Protein AF-A0A958C9I7-F1 (afdb_monomer)

Nearest PDB structures (foldseek):
  5aob-assembly1_A  TM=7.102E-01  e=3.578E-02  Thermogutta terrifontis
  7w6t-assembly1_J  TM=6.170E-01  e=2.187E-02  Mus musculus
  5aoa-assembly1_A  TM=6.293E-01  e=3.578E-02  Thermogutta terrifontis
  7bfr-assembly1_A  TM=6.411E-01  e=4.304E-02  Thermogutta terrifontis
  4q1v-assembly1_B  TM=8.454E-01  e=4.460E-01  Bacteroides ovatus ATCC 8483

Structure (mmCIF, N/CA/C/O backbone):
data_AF-A0A958C9I7-F1
#
_entry.id   AF-A0A958C9I7-F1
#
loop_
_atom_site.group_PDB
_atom_si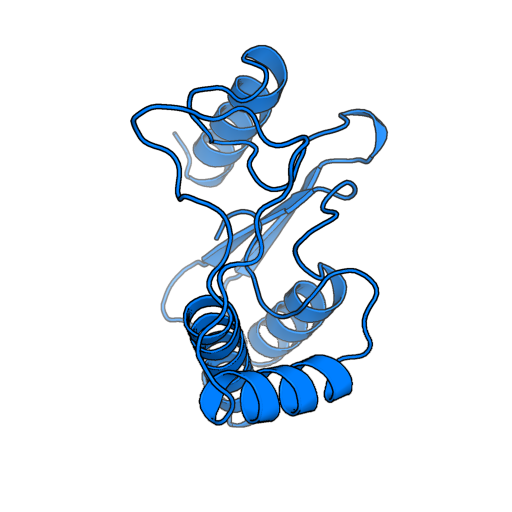te.id
_atom_site.type_symbol
_atom_site.label_atom_id
_atom_site.label_alt_id
_atom_site.label_comp_id
_atom_site.label_asym_id
_atom_site.label_entity_id
_atom_site.label_seq_id
_atom_site.pdbx_PDB_ins_code
_atom_site.Cartn_x
_atom_site.Cartn_y
_atom_site.Cartn_z
_atom_site.occupancy
_atom_site.B_iso_or_equiv
_atom_site.auth_seq_id
_atom_site.auth_comp_id
_atom_site.auth_asym_id
_atom_site.auth_atom_id
_atom_site.pdbx_PDB_model_num
ATOM 1 N N . LEU A 1 1 ? -0.079 6.975 3.562 1.00 93.56 1 LEU A N 1
ATOM 2 C CA . LEU A 1 1 ? 0.313 5.611 3.151 1.00 93.56 1 LEU A CA 1
ATOM 3 C C . LEU A 1 1 ? 0.290 5.563 1.635 1.00 93.56 1 LEU A C 1
ATOM 5 O O . LEU A 1 1 ? -0.747 5.865 1.063 1.00 93.56 1 LEU A O 1
ATOM 9 N N . LEU A 1 2 ? 1.407 5.231 0.998 1.00 95.44 2 LEU A N 1
ATOM 10 C CA . LEU A 1 2 ? 1.509 5.105 -0.457 1.00 95.44 2 LEU A CA 1
ATOM 11 C C . LEU A 1 2 ? 1.845 3.651 -0.787 1.00 95.44 2 LEU A C 1
ATOM 13 O O . LEU A 1 2 ? 2.780 3.125 -0.189 1.00 95.44 2 LEU A O 1
ATOM 17 N N . ALA A 1 3 ? 1.063 3.027 -1.671 1.00 95.12 3 ALA A N 1
ATOM 18 C CA . ALA A 1 3 ? 1.193 1.623 -2.070 1.00 95.12 3 ALA A CA 1
ATOM 19 C C . ALA A 1 3 ? 1.478 0.673 -0.877 1.00 95.12 3 ALA A C 1
ATOM 21 O O . ALA A 1 3 ? 2.477 -0.048 -0.864 1.00 95.12 3 ALA A O 1
ATOM 22 N N . PRO A 1 4 ? 0.667 0.711 0.203 1.00 95.81 4 PRO A N 1
ATOM 23 C CA . PRO A 1 4 ? 1.012 0.012 1.434 1.00 95.81 4 PRO A CA 1
ATOM 24 C C . PRO A 1 4 ? 0.969 -1.513 1.272 1.00 95.81 4 PRO A C 1
ATOM 26 O O . PRO A 1 4 ? 0.005 -2.086 0.763 1.00 95.81 4 PRO A O 1
ATOM 29 N N . PHE A 1 5 ? 1.988 -2.184 1.805 1.00 94.44 5 PHE A N 1
ATOM 30 C CA . PHE A 1 5 ? 2.118 -3.636 1.736 1.00 94.44 5 PHE A CA 1
ATOM 31 C C . PHE A 1 5 ? 1.346 -4.335 2.870 1.00 94.44 5 PHE A C 1
ATOM 33 O O . PHE A 1 5 ? 1.896 -4.653 3.925 1.00 94.44 5 PHE A O 1
ATOM 40 N N . PHE A 1 6 ? 0.052 -4.593 2.657 1.00 94.50 6 PHE A N 1
ATOM 41 C CA . PHE A 1 6 ? -0.787 -5.404 3.562 1.00 94.50 6 PHE A CA 1
ATOM 42 C C . PHE A 1 6 ? -1.042 -6.832 3.051 1.00 94.50 6 PHE A C 1
ATOM 44 O O . PHE A 1 6 ? -1.827 -7.591 3.623 1.00 94.50 6 PHE A O 1
ATOM 51 N N . GLY A 1 7 ? -0.355 -7.224 1.982 1.00 93.12 7 GLY A N 1
ATOM 52 C CA . GLY A 1 7 ? -0.393 -8.566 1.423 1.00 93.12 7 GLY A CA 1
ATOM 53 C C . GLY A 1 7 ? 0.265 -8.627 0.055 1.00 93.12 7 GLY A C 1
ATOM 54 O O . GLY A 1 7 ? 0.470 -7.593 -0.572 1.00 93.12 7 GLY A O 1
ATOM 55 N N . ILE A 1 8 ? 0.548 -9.843 -0.403 1.00 92.38 8 ILE A N 1
ATOM 56 C CA . ILE A 1 8 ? 1.161 -10.081 -1.713 1.00 92.38 8 ILE A CA 1
ATOM 57 C C . ILE A 1 8 ? 0.090 -10.031 -2.802 1.00 92.38 8 ILE A C 1
ATOM 59 O O . ILE A 1 8 ? -0.985 -10.633 -2.654 1.00 92.38 8 ILE A O 1
ATOM 63 N N . HIS A 1 9 ? 0.381 -9.305 -3.882 1.00 91.75 9 HIS A N 1
ATOM 64 C CA . HIS A 1 9 ? -0.472 -9.215 -5.062 1.00 91.75 9 HIS A CA 1
ATOM 65 C C . HIS A 1 9 ? -0.908 -10.602 -5.570 1.00 91.75 9 HIS A C 1
ATOM 67 O O . HIS A 1 9 ? -0.158 -11.576 -5.526 1.00 91.75 9 HIS A O 1
ATOM 73 N N . GLY A 1 10 ? -2.157 -10.711 -6.033 1.00 84.25 10 GLY A N 1
ATOM 74 C CA . GLY A 1 10 ? -2.707 -11.937 -6.631 1.00 84.25 10 GLY A CA 1
ATOM 75 C C . GLY A 1 10 ? -2.948 -13.116 -5.672 1.00 84.25 10 GLY A C 1
ATOM 76 O O . GLY A 1 10 ? -3.558 -14.107 -6.072 1.00 84.25 10 GLY A O 1
ATOM 77 N N . GLY A 1 11 ? -2.514 -13.035 -4.408 1.00 81.12 11 GLY A N 1
ATOM 78 C CA . GLY A 1 11 ? -2.659 -14.108 -3.422 1.00 81.12 11 GLY A CA 1
ATOM 79 C C . GLY A 1 11 ? -3.872 -13.949 -2.489 1.00 81.12 11 GLY A C 1
ATOM 80 O O . GLY A 1 11 ? -4.230 -12.828 -2.120 1.00 81.12 11 GLY A O 1
ATOM 81 N N . PRO A 1 12 ? -4.497 -15.053 -2.029 1.00 84.19 12 PRO A N 1
ATOM 82 C CA . PRO A 1 12 ? -5.512 -14.993 -0.979 1.00 84.19 12 PRO A CA 1
ATOM 83 C C . PRO A 1 12 ? -4.877 -14.651 0.378 1.00 84.19 12 PRO A C 1
ATOM 85 O O . PRO A 1 12 ? -3.762 -15.073 0.680 1.00 84.19 12 PRO A O 1
ATOM 88 N N . GLY A 1 13 ? -5.607 -13.960 1.259 1.00 79.81 13 GLY A N 1
ATOM 89 C CA . GLY A 1 13 ? -5.057 -13.461 2.531 1.00 79.81 13 GLY A CA 1
ATOM 90 C C . GLY A 1 13 ? -4.445 -14.527 3.459 1.00 79.81 13 GLY A C 1
ATOM 91 O O . GLY A 1 13 ? -3.524 -14.224 4.217 1.00 79.81 13 GLY A O 1
ATOM 92 N N . PHE A 1 14 ? -4.885 -15.791 3.393 1.00 83.50 14 PHE A N 1
ATOM 93 C CA . PHE A 1 14 ? -4.266 -16.873 4.174 1.00 83.50 14 PHE A CA 1
ATOM 94 C C . PHE A 1 14 ? -2.844 -17.211 3.691 1.00 83.50 14 PHE A C 1
ATOM 96 O O . PHE A 1 14 ? -2.008 -17.615 4.502 1.00 83.50 14 PHE A O 1
ATOM 103 N N . ALA A 1 15 ? -2.545 -17.005 2.402 1.00 88.25 15 ALA A N 1
ATOM 104 C CA . ALA A 1 15 ? -1.224 -17.251 1.830 1.00 88.25 15 ALA A CA 1
ATOM 105 C C . ALA A 1 15 ? -0.169 -16.336 2.463 1.00 88.25 15 ALA A C 1
ATOM 107 O O . ALA A 1 15 ? 0.926 -16.800 2.766 1.00 88.25 15 ALA A O 1
ATOM 108 N N . ASN A 1 16 ? -0.531 -15.089 2.789 1.00 88.50 16 ASN A N 1
ATOM 109 C CA . ASN A 1 16 ? 0.334 -14.159 3.523 1.00 88.50 16 ASN A CA 1
ATOM 110 C C . ASN A 1 16 ? 0.812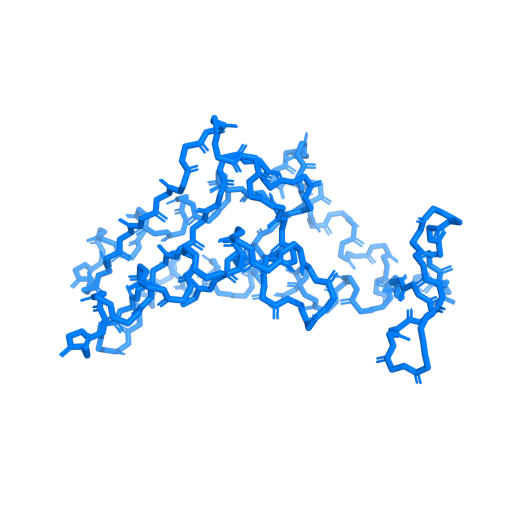 -14.760 4.852 1.00 88.50 16 ASN A C 1
ATOM 112 O O . ASN A 1 16 ? 1.978 -14.643 5.210 1.00 88.50 16 ASN A O 1
ATOM 116 N N . THR A 1 17 ? -0.073 -15.449 5.579 1.00 89.94 17 THR A N 1
ATOM 117 C CA . THR A 1 17 ? 0.277 -16.059 6.873 1.00 89.94 17 THR A CA 1
ATOM 118 C C . THR A 1 17 ? 1.181 -17.276 6.693 1.00 89.94 17 THR A C 1
ATOM 120 O O . THR A 1 17 ? 2.106 -17.478 7.479 1.00 89.94 17 THR A O 1
ATOM 123 N N . LEU A 1 18 ? 0.940 -18.089 5.662 1.00 92.44 18 LEU A N 1
ATOM 124 C CA . LEU A 1 18 ? 1.801 -19.230 5.346 1.00 92.44 18 LEU A CA 1
ATOM 125 C C . LEU A 1 18 ? 3.205 -18.765 4.945 1.00 92.44 18 LEU A C 1
ATOM 127 O O . LEU A 1 18 ? 4.189 -19.270 5.484 1.00 92.44 18 LEU A O 1
ATOM 131 N N . LEU A 1 19 ? 3.292 -17.768 4.063 1.00 92.62 19 LEU A N 1
ATOM 132 C CA . LEU A 1 19 ? 4.556 -17.208 3.589 1.00 92.62 19 LEU A CA 1
ATOM 133 C C . LEU A 1 19 ? 5.327 -16.518 4.708 1.00 92.62 19 LEU A C 1
ATOM 135 O O . LEU A 1 19 ? 6.504 -16.818 4.879 1.00 92.62 19 LEU A O 1
ATOM 139 N N . ALA A 1 20 ? 4.666 -15.695 5.529 1.00 93.44 20 ALA A N 1
ATOM 140 C CA . ALA A 1 20 ? 5.287 -15.088 6.706 1.00 93.44 20 ALA A CA 1
ATOM 141 C C . ALA A 1 20 ? 5.926 -16.153 7.605 1.00 93.44 20 ALA A C 1
ATOM 143 O O . ALA A 1 20 ? 7.101 -16.061 7.947 1.00 93.44 20 ALA A O 1
ATOM 144 N N . ASN A 1 21 ? 5.181 -17.219 7.919 1.00 94.44 21 ASN A N 1
ATOM 145 C CA . ASN A 1 21 ? 5.670 -18.296 8.772 1.00 94.44 21 ASN A CA 1
ATOM 146 C C . ASN A 1 21 ? 6.817 -19.106 8.151 1.00 94.44 21 ASN A C 1
ATOM 148 O O . ASN A 1 21 ? 7.735 -19.508 8.869 1.00 94.44 21 ASN A O 1
ATOM 152 N N . ALA A 1 22 ? 6.752 -19.391 6.851 1.00 95.19 22 ALA A N 1
ATOM 153 C CA . ALA A 1 22 ? 7.800 -20.124 6.155 1.00 95.19 22 ALA A CA 1
ATOM 154 C C . ALA A 1 22 ? 9.078 -19.282 6.076 1.00 95.19 22 ALA A C 1
ATOM 156 O O . ALA A 1 22 ? 10.148 -19.717 6.503 1.00 95.19 22 ALA A O 1
ATOM 157 N N . PHE A 1 23 ? 8.964 -18.047 5.596 1.00 95.69 23 PHE A N 1
ATOM 158 C CA . PHE A 1 23 ? 10.098 -17.156 5.381 1.00 95.69 23 PHE A CA 1
ATOM 159 C C . PHE A 1 23 ? 10.736 -16.665 6.692 1.00 95.69 23 PHE A C 1
ATOM 161 O O . PHE A 1 23 ? 11.939 -16.406 6.723 1.00 95.69 23 PHE A O 1
ATOM 168 N N . SER A 1 24 ? 9.990 -16.630 7.804 1.00 95.56 24 SER A N 1
ATOM 169 C CA . SER A 1 24 ? 10.541 -16.343 9.137 1.00 95.56 24 SER A CA 1
ATOM 170 C C . SER A 1 24 ? 11.255 -17.529 9.796 1.00 95.56 24 SER A C 1
ATOM 172 O O . SER A 1 24 ? 11.851 -17.372 10.864 1.00 95.56 24 SER A O 1
ATOM 174 N N . ARG A 1 25 ? 11.253 -18.725 9.195 1.00 96.06 25 ARG A N 1
ATOM 175 C CA . ARG A 1 25 ? 11.885 -19.925 9.782 1.00 96.06 25 ARG A CA 1
ATOM 176 C C . ARG A 1 25 ? 12.912 -20.579 8.873 1.00 96.06 25 ARG A C 1
ATOM 178 O O . ARG A 1 25 ? 13.926 -21.062 9.366 1.00 96.06 25 ARG A O 1
ATOM 185 N N . LEU A 1 26 ? 12.682 -20.555 7.568 1.00 95.19 26 LEU A N 1
ATOM 186 C CA . LEU A 1 26 ? 13.603 -21.094 6.576 1.00 95.19 26 LEU A CA 1
ATOM 187 C C . LEU A 1 26 ? 14.856 -20.211 6.426 1.00 95.19 26 LEU A C 1
ATOM 189 O O . LEU A 1 26 ? 14.871 -19.063 6.896 1.00 95.19 26 LEU A O 1
ATOM 193 N N . PRO A 1 27 ? 15.932 -20.733 5.809 1.00 95.81 27 PRO A N 1
ATOM 194 C CA . PRO A 1 27 ? 17.104 -19.933 5.481 1.00 95.81 27 PRO A CA 1
ATOM 195 C C . PRO A 1 27 ? 16.728 -18.638 4.756 1.00 95.81 27 PRO A C 1
ATOM 197 O O . PRO A 1 27 ? 15.821 -18.614 3.921 1.00 95.81 27 PRO A O 1
ATOM 200 N N . ASN A 1 28 ? 17.422 -17.553 5.099 1.00 94.44 28 ASN A N 1
ATOM 201 C CA . ASN A 1 28 ? 17.230 -16.278 4.425 1.00 94.44 28 ASN A CA 1
ATOM 202 C C . ASN A 1 28 ? 17.799 -16.369 3.009 1.00 94.44 28 ASN A C 1
ATOM 204 O O . ASN A 1 28 ? 18.993 -16.618 2.845 1.00 94.44 28 ASN A O 1
ATOM 208 N N . ILE A 1 29 ? 16.951 -16.164 2.010 1.00 92.69 29 ILE A N 1
ATOM 209 C CA . ILE A 1 29 ? 17.330 -16.149 0.598 1.00 92.69 29 ILE A CA 1
ATOM 210 C C . ILE A 1 29 ? 16.977 -14.770 0.072 1.00 92.69 29 ILE A C 1
ATOM 212 O O . ILE A 1 29 ? 15.967 -14.193 0.469 1.00 92.69 29 ILE A O 1
ATOM 216 N N . VAL A 1 30 ? 17.821 -14.239 -0.802 1.00 90.12 30 VAL A N 1
ATOM 217 C CA . VAL A 1 30 ? 17.526 -12.995 -1.497 1.00 90.12 30 VAL A CA 1
ATOM 218 C C . VAL A 1 30 ? 16.945 -13.343 -2.859 1.00 90.12 30 VAL A C 1
ATOM 220 O O . VAL A 1 30 ? 17.583 -14.033 -3.652 1.00 90.12 30 VAL A O 1
ATOM 223 N N . LEU A 1 31 ? 15.702 -12.929 -3.073 1.00 83.81 31 LEU A N 1
ATOM 224 C CA . LEU A 1 31 ? 14.978 -13.069 -4.324 1.00 83.81 31 LEU A CA 1
ATOM 225 C C . LEU A 1 31 ? 15.356 -11.876 -5.196 1.00 83.81 31 LEU A C 1
ATOM 227 O O . LEU A 1 31 ? 14.856 -10.771 -4.998 1.00 83.81 31 LEU A O 1
ATOM 231 N N . ASP A 1 32 ? 16.297 -12.091 -6.107 1.00 80.75 32 ASP A N 1
ATOM 232 C CA . ASP A 1 32 ? 16.697 -11.079 -7.077 1.00 80.75 32 ASP A CA 1
ATOM 233 C C . ASP A 1 32 ? 15.838 -11.209 -8.339 1.00 80.75 32 ASP A C 1
ATOM 235 O O . ASP A 1 32 ? 15.613 -12.318 -8.834 1.00 80.75 32 ASP A O 1
ATOM 239 N N . ASN A 1 33 ? 15.352 -10.083 -8.856 1.00 73.81 33 ASN A N 1
ATOM 240 C CA . ASN A 1 33 ? 14.687 -10.046 -10.149 1.00 73.81 33 ASN A CA 1
ATOM 241 C C . ASN A 1 33 ? 15.738 -9.650 -11.193 1.00 73.81 33 ASN A C 1
ATOM 243 O O . ASN A 1 33 ? 16.180 -8.506 -11.197 1.00 73.81 33 ASN A O 1
ATOM 247 N N . PRO A 1 34 ? 16.131 -10.537 -12.121 1.00 69.12 34 PRO A N 1
ATOM 248 C CA . PRO A 1 34 ? 17.164 -10.213 -13.104 1.00 69.12 34 PRO A CA 1
ATOM 249 C C . PRO A 1 34 ? 16.762 -9.079 -14.063 1.00 69.12 34 PRO A C 1
ATOM 251 O O . PRO A 1 34 ? 17.616 -8.564 -14.782 1.00 69.12 34 PRO A O 1
ATOM 254 N N . LEU A 1 35 ? 15.475 -8.712 -14.103 1.00 66.81 35 LEU A N 1
ATOM 255 C CA . LEU A 1 35 ? 14.952 -7.593 -14.888 1.00 66.81 35 LEU A CA 1
ATOM 256 C C . LEU A 1 35 ? 14.970 -6.260 -14.121 1.00 66.81 35 LEU A C 1
ATOM 258 O O . LEU A 1 35 ? 14.828 -5.211 -14.749 1.00 66.81 35 LEU A O 1
ATOM 262 N N . GLU A 1 36 ? 15.156 -6.280 -12.797 1.00 67.06 36 GLU A N 1
ATOM 263 C CA . GLU A 1 36 ? 15.356 -5.067 -12.001 1.00 67.06 36 GLU A CA 1
ATOM 264 C C . GLU A 1 36 ? 16.734 -4.467 -12.337 1.00 67.06 36 GLU A C 1
ATOM 266 O O . GLU A 1 36 ? 17.762 -5.147 -12.223 1.00 67.06 36 GLU A O 1
ATOM 271 N N . PRO A 1 37 ? 16.806 -3.192 -12.764 1.00 64.94 37 PRO A N 1
ATOM 272 C CA . PRO A 1 37 ? 18.080 -2.546 -13.033 1.00 64.94 37 PRO A CA 1
ATOM 273 C C . PRO A 1 37 ? 18.938 -2.514 -11.765 1.00 64.94 37 PRO A C 1
ATOM 275 O O . PRO A 1 37 ? 18.552 -1.927 -10.758 1.00 64.94 37 PRO A O 1
ATOM 278 N N . GLN A 1 38 ? 20.141 -3.083 -11.824 1.00 66.06 38 GLN A N 1
ATOM 279 C CA . GLN A 1 38 ? 21.100 -3.001 -10.722 1.00 66.06 38 GLN A CA 1
ATOM 280 C C . GLN A 1 38 ? 21.578 -1.549 -10.578 1.00 66.06 38 GLN A C 1
ATOM 282 O O . GLN A 1 38 ? 22.290 -1.023 -11.437 1.00 66.06 38 GLN A O 1
ATOM 287 N N . ARG A 1 39 ? 21.178 -0.879 -9.493 1.00 69.62 39 ARG A N 1
ATOM 288 C CA . ARG A 1 39 ? 21.572 0.504 -9.178 1.00 69.62 39 ARG A CA 1
ATOM 289 C C . ARG A 1 39 ? 22.429 0.514 -7.917 1.00 69.62 39 ARG A C 1
ATOM 291 O O . ARG A 1 39 ? 22.221 -0.293 -7.018 1.00 69.62 39 ARG A O 1
ATOM 298 N N . GLY A 1 40 ? 23.353 1.470 -7.804 1.00 71.44 40 GLY A N 1
ATOM 299 C CA . GLY A 1 40 ? 24.273 1.562 -6.656 1.00 71.44 40 GLY A CA 1
ATOM 300 C C . GLY A 1 40 ? 23.601 1.814 -5.297 1.00 71.44 40 GLY A C 1
ATOM 301 O O . GLY A 1 40 ? 24.265 1.720 -4.269 1.00 71.44 40 GLY A O 1
ATOM 302 N N . TRP A 1 41 ? 22.306 2.133 -5.294 1.00 70.19 41 TRP A N 1
ATOM 303 C CA . TRP A 1 41 ? 21.502 2.445 -4.110 1.00 70.19 41 TRP A CA 1
ATOM 304 C C . TRP A 1 41 ? 20.274 1.540 -3.934 1.00 70.19 41 TRP A C 1
ATOM 306 O O . TRP A 1 41 ? 19.548 1.711 -2.959 1.00 70.19 41 TRP A O 1
ATOM 316 N N . VAL A 1 42 ? 20.010 0.610 -4.859 1.00 68.06 42 VAL A N 1
ATOM 317 C CA . VAL A 1 42 ? 18.850 -0.292 -4.766 1.00 68.06 42 VAL A CA 1
ATOM 318 C C . VAL A 1 42 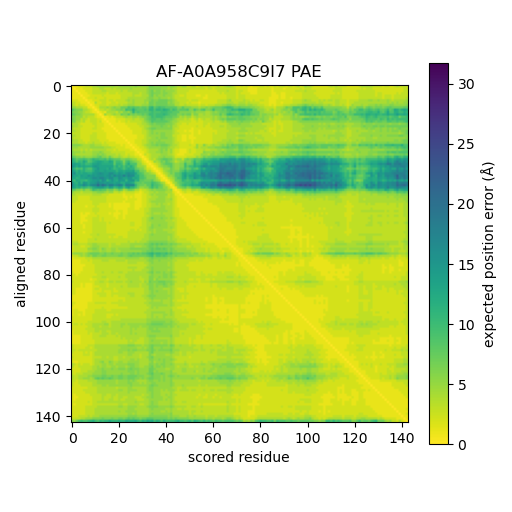? 19.251 -1.578 -4.045 1.00 68.06 42 VAL A C 1
ATOM 320 O O . VAL A 1 42 ? 20.402 -2.018 -4.102 1.00 68.06 42 VAL A O 1
ATOM 323 N N . TYR A 1 43 ? 18.299 -2.160 -3.315 1.00 64.56 43 TYR A N 1
ATOM 324 C CA . TYR A 1 43 ? 18.455 -3.456 -2.662 1.00 64.56 43 TYR A CA 1
ATOM 325 C C . TYR A 1 43 ? 18.840 -4.523 -3.695 1.00 64.56 43 TYR A C 1
ATOM 327 O O . TYR A 1 43 ? 18.369 -4.497 -4.827 1.00 64.56 43 TYR A O 1
ATOM 335 N N . ARG A 1 44 ? 19.681 -5.492 -3.316 1.00 70.31 44 ARG A N 1
ATOM 336 C CA . ARG A 1 44 ? 20.049 -6.624 -4.189 1.00 70.31 44 ARG A CA 1
ATOM 337 C C . ARG A 1 44 ? 18.911 -7.650 -4.296 1.00 70.31 44 ARG A C 1
ATOM 339 O O . ARG A 1 44 ? 19.156 -8.826 -4.071 1.00 70.31 44 ARG A O 1
ATOM 346 N N . GLY A 1 45 ? 17.684 -7.198 -4.531 1.00 80.00 45 GLY A N 1
ATOM 347 C CA . GLY A 1 45 ? 16.463 -7.992 -4.432 1.00 80.00 45 GLY A CA 1
ATOM 348 C C . GLY A 1 45 ? 15.819 -7.977 -3.043 1.00 80.00 45 GLY A C 1
ATOM 349 O O . GLY A 1 45 ? 16.212 -7.234 -2.138 1.00 80.00 45 GLY A O 1
ATOM 350 N N . GLU A 1 46 ? 14.817 -8.834 -2.873 1.00 86.19 46 GLU A N 1
ATOM 351 C CA . GLU A 1 46 ? 14.000 -8.932 -1.667 1.00 86.19 46 GLU A CA 1
ATOM 352 C C . GLU A 1 46 ? 14.427 -10.124 -0.811 1.00 86.19 46 GLU A C 1
ATOM 354 O O . GLU A 1 46 ? 14.376 -11.279 -1.231 1.00 86.19 46 GLU A O 1
ATOM 359 N N . SER A 1 47 ? 14.849 -9.874 0.429 1.00 92.12 47 SER A N 1
ATOM 360 C CA . SER A 1 47 ? 15.158 -10.976 1.346 1.00 92.12 47 SER A CA 1
ATOM 361 C C . SER A 1 47 ? 13.876 -11.640 1.853 1.00 92.12 47 SER A C 1
ATOM 363 O O . SER A 1 47 ? 12.954 -10.944 2.282 1.00 92.12 47 SER A O 1
ATOM 365 N N . THR A 1 48 ? 13.830 -12.974 1.897 1.00 94.12 48 THR A N 1
ATOM 366 C CA . THR A 1 48 ? 12.681 -13.711 2.449 1.00 94.12 48 THR A CA 1
ATOM 367 C C . THR A 1 48 ? 12.381 -13.268 3.881 1.00 94.12 48 THR A C 1
ATOM 369 O O . THR A 1 48 ? 11.221 -13.072 4.239 1.00 94.12 48 THR A O 1
ATOM 372 N N . ARG A 1 49 ? 13.414 -12.992 4.690 1.00 94.75 49 ARG A N 1
ATOM 373 C CA . ARG A 1 49 ? 13.249 -12.433 6.044 1.00 94.75 49 ARG A CA 1
ATOM 374 C C . ARG A 1 49 ? 12.609 -11.045 6.048 1.00 94.75 49 ARG A C 1
ATOM 376 O O . ARG A 1 49 ? 11.774 -10.781 6.908 1.00 94.75 49 ARG A O 1
ATOM 383 N N . GLY A 1 50 ? 12.975 -10.185 5.100 1.00 92.88 50 GLY A N 1
ATOM 384 C CA . GLY A 1 50 ? 12.356 -8.873 4.920 1.00 92.88 50 GLY A CA 1
ATOM 385 C C . GLY A 1 50 ? 10.881 -8.996 4.552 1.00 92.88 50 GLY A C 1
ATOM 386 O O . GLY A 1 50 ? 10.035 -8.416 5.227 1.00 92.88 50 GLY A O 1
ATOM 387 N N . VAL A 1 51 ? 10.562 -9.834 3.562 1.00 92.56 51 VAL A N 1
ATOM 388 C CA . VAL A 1 51 ? 9.174 -10.115 3.161 1.00 92.56 51 VAL A CA 1
ATOM 389 C C . VAL A 1 51 ? 8.360 -10.640 4.349 1.00 92.56 51 VAL A C 1
ATOM 391 O O . VAL A 1 51 ? 7.259 -10.156 4.606 1.00 92.56 51 VAL A O 1
ATOM 394 N N . ALA A 1 52 ? 8.911 -11.577 5.130 1.00 95.31 52 ALA A N 1
ATOM 395 C CA . ALA A 1 52 ? 8.253 -12.087 6.331 1.00 95.31 52 ALA A CA 1
ATOM 396 C C . ALA A 1 52 ? 7.942 -10.975 7.343 1.00 95.31 52 ALA A C 1
ATOM 398 O O . ALA A 1 52 ? 6.819 -10.904 7.836 1.00 95.31 52 ALA A O 1
ATOM 399 N N . ALA A 1 53 ? 8.903 -10.085 7.613 1.00 95.62 53 ALA A N 1
ATOM 400 C CA . ALA A 1 53 ? 8.725 -8.983 8.554 1.00 95.62 53 ALA A CA 1
ATOM 401 C C . ALA A 1 53 ? 7.616 -8.010 8.115 1.00 95.62 53 ALA A C 1
ATOM 403 O O . ALA A 1 53 ? 6.800 -7.595 8.938 1.00 95.62 53 ALA A O 1
ATOM 404 N N . PHE A 1 54 ? 7.531 -7.689 6.820 1.00 93.88 54 PHE A N 1
ATOM 405 C CA . PHE A 1 54 ? 6.452 -6.850 6.290 1.00 93.88 54 PHE A CA 1
ATOM 406 C C . PHE A 1 54 ? 5.082 -7.534 6.371 1.00 93.88 54 PHE A C 1
ATOM 408 O O . PHE A 1 54 ? 4.105 -6.903 6.777 1.00 93.88 54 PHE A O 1
ATOM 415 N N . LEU A 1 55 ? 4.998 -8.832 6.063 1.00 95.00 55 LEU A N 1
ATOM 416 C CA . LEU A 1 55 ? 3.755 -9.596 6.219 1.00 95.00 55 LEU A CA 1
ATOM 417 C C . LEU A 1 55 ? 3.308 -9.673 7.687 1.00 95.00 55 LEU A C 1
ATOM 419 O O . LEU A 1 55 ? 2.120 -9.528 7.982 1.00 95.00 55 LEU A O 1
ATOM 423 N N . GLU A 1 56 ? 4.244 -9.874 8.617 1.00 95.12 56 GLU A N 1
ATOM 424 C CA . GLU A 1 56 ? 3.969 -9.878 10.057 1.00 95.12 56 GLU A CA 1
ATOM 425 C C . GLU A 1 56 ? 3.484 -8.507 10.544 1.00 95.12 56 GLU A C 1
ATOM 427 O O . GLU A 1 56 ? 2.500 -8.438 11.289 1.00 95.12 56 GLU A O 1
ATOM 432 N N . LEU A 1 57 ? 4.100 -7.418 10.073 1.00 95.56 57 LEU A N 1
ATOM 433 C CA . LEU A 1 57 ? 3.655 -6.054 10.353 1.00 95.56 57 LEU A CA 1
ATOM 434 C C . LEU A 1 57 ? 2.227 -5.823 9.845 1.00 95.56 57 LEU A C 1
ATOM 436 O O . LEU A 1 57 ? 1.359 -5.413 10.618 1.00 95.56 57 LEU A O 1
ATOM 440 N N . GLY A 1 58 ? 1.952 -6.145 8.579 1.00 94.25 58 GLY A N 1
ATOM 441 C CA . GLY A 1 58 ? 0.624 -5.977 7.993 1.00 94.25 58 GLY A CA 1
ATOM 442 C C . GLY A 1 58 ? -0.448 -6.803 8.711 1.00 94.25 58 GLY A C 1
ATOM 443 O O . GLY A 1 58 ? -1.556 -6.320 8.972 1.00 94.25 58 GLY A O 1
ATOM 444 N N . HIS A 1 59 ? -0.103 -8.025 9.127 1.00 93.62 59 HIS A N 1
ATOM 445 C CA . HIS A 1 59 ? -0.984 -8.858 9.937 1.00 93.62 59 HIS A CA 1
ATOM 446 C C . HIS A 1 59 ? -1.227 -8.261 11.330 1.00 93.62 59 HIS A C 1
ATOM 448 O O . HIS A 1 59 ? -2.355 -8.318 11.824 1.00 93.62 59 HIS A O 1
ATOM 454 N N . SER A 1 60 ? -0.201 -7.690 11.966 1.00 95.19 60 SER A N 1
ATOM 455 C CA . SER A 1 60 ? -0.321 -7.027 13.268 1.00 95.19 60 SER A CA 1
ATOM 456 C C . SER A 1 60 ? -1.284 -5.839 13.204 1.00 95.19 60 SER A C 1
ATOM 458 O O . SER A 1 60 ? -2.224 -5.775 13.996 1.00 95.19 60 SER A O 1
ATOM 460 N N . VAL A 1 61 ? -1.135 -4.970 12.198 1.00 95.81 61 VAL A N 1
ATOM 461 C CA . VAL A 1 61 ? -2.034 -3.826 11.967 1.00 95.81 61 VAL A CA 1
ATOM 462 C C . VAL A 1 61 ? -3.471 -4.297 11.720 1.00 95.81 61 VAL A C 1
ATOM 464 O O . VAL A 1 61 ? -4.401 -3.833 12.378 1.00 95.81 61 VAL A O 1
ATOM 467 N N . SER A 1 62 ? -3.653 -5.295 10.851 1.00 94.75 62 SER A N 1
ATOM 468 C CA . SER A 1 62 ? -4.973 -5.868 10.546 1.00 94.75 62 SER A CA 1
ATOM 469 C C . SER A 1 62 ? -5.624 -6.545 11.754 1.00 94.75 62 SER A C 1
ATOM 471 O O . SER A 1 62 ? -6.840 -6.522 11.924 1.00 94.75 62 SER A O 1
ATOM 473 N N . ARG A 1 63 ? -4.834 -7.191 12.616 1.00 95.38 63 ARG A N 1
ATOM 474 C CA . ARG A 1 63 ? -5.325 -7.757 13.878 1.00 95.38 63 ARG A CA 1
ATOM 475 C C . ARG A 1 63 ? -5.709 -6.653 14.862 1.00 95.38 63 ARG A C 1
ATOM 477 O O . ARG A 1 63 ? -6.739 -6.787 15.510 1.00 95.38 63 ARG A O 1
ATOM 484 N N . GLY A 1 64 ? -4.923 -5.582 14.940 1.00 97.50 64 GLY A N 1
ATOM 485 C CA . GLY A 1 64 ? -5.251 -4.393 15.722 1.00 97.50 64 GLY A CA 1
ATOM 486 C C . GLY A 1 64 ? -6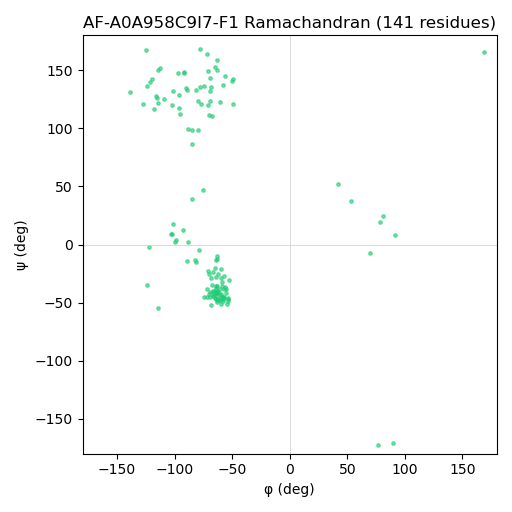.616 -3.831 15.335 1.00 97.50 64 GLY A C 1
ATOM 487 O O . GLY A 1 64 ? -7.476 -3.704 16.202 1.00 97.50 64 GLY A O 1
ATOM 488 N N . ALA A 1 65 ? -6.851 -3.606 14.040 1.00 97.31 65 ALA A N 1
ATOM 489 C CA . ALA A 1 65 ? -8.135 -3.122 13.526 1.00 97.31 65 ALA A CA 1
ATOM 490 C C . ALA A 1 65 ? -9.308 -4.048 13.890 1.00 97.31 65 ALA A C 1
ATOM 492 O O . ALA A 1 65 ? -10.308 -3.590 14.438 1.00 97.31 65 ALA A O 1
ATOM 493 N N . ARG A 1 66 ? -9.161 -5.368 13.709 1.00 96.31 66 ARG A N 1
ATOM 494 C CA . ARG A 1 66 ? -10.184 -6.348 14.134 1.00 96.31 66 ARG A CA 1
ATOM 495 C C . ARG A 1 66 ? -10.481 -6.315 15.633 1.00 96.31 66 ARG A C 1
ATOM 497 O O . ARG A 1 66 ? -11.592 -6.640 16.035 1.00 96.31 66 ARG A O 1
ATOM 504 N N . ASN A 1 67 ? -9.502 -5.923 16.441 1.00 97.94 67 ASN A N 1
ATOM 505 C CA . ASN A 1 67 ? -9.622 -5.802 17.891 1.00 97.94 67 ASN A CA 1
ATOM 506 C C . ASN A 1 67 ? -10.024 -4.385 18.342 1.00 97.94 67 ASN A C 1
ATOM 508 O O . ASN A 1 67 ? -9.939 -4.081 19.530 1.00 97.94 67 ASN A O 1
ATOM 512 N N . GLY A 1 68 ? -10.453 -3.520 17.418 1.00 97.44 68 GLY A N 1
ATOM 513 C CA . GLY A 1 68 ? -10.962 -2.183 17.723 1.00 97.44 68 GLY A CA 1
ATOM 514 C C . GLY A 1 68 ? -9.920 -1.064 17.710 1.00 97.44 68 GLY A C 1
ATOM 515 O O . GLY A 1 68 ? -10.246 0.056 18.091 1.00 97.44 68 GLY A O 1
ATOM 516 N N . ALA A 1 69 ? -8.681 -1.322 17.281 1.00 97.56 69 ALA A N 1
ATOM 517 C CA . ALA A 1 69 ? -7.676 -0.270 17.141 1.00 97.56 69 ALA A CA 1
ATOM 518 C C . ALA A 1 69 ? -7.874 0.520 15.837 1.00 97.56 69 ALA A C 1
ATOM 520 O O . ALA A 1 69 ? -7.815 -0.036 14.739 1.00 97.56 69 ALA A O 1
ATOM 521 N N . ALA A 1 70 ? -8.037 1.832 15.962 1.00 96.44 70 ALA A N 1
ATOM 522 C CA . ALA A 1 70 ? -8.077 2.778 14.852 1.00 96.44 70 ALA A CA 1
ATOM 523 C C . ALA A 1 70 ? -6.843 3.699 14.888 1.00 96.44 70 ALA A C 1
ATOM 525 O O . ALA A 1 70 ? -6.290 3.928 15.970 1.00 96.44 70 ALA A O 1
ATOM 526 N N . PRO A 1 71 ? -6.383 4.221 13.737 1.00 95.38 71 PRO A N 1
ATOM 527 C CA . PRO A 1 71 ? -5.336 5.234 13.717 1.00 95.38 71 PRO A CA 1
ATOM 528 C C . PRO A 1 71 ? -5.805 6.519 14.416 1.00 95.38 71 PRO A C 1
ATOM 530 O O . PRO A 1 71 ? -6.989 6.851 14.409 1.00 95.38 71 PRO A O 1
ATOM 533 N N . ALA A 1 72 ? -4.858 7.244 15.011 1.00 93.81 72 ALA A N 1
ATOM 534 C CA . ALA A 1 72 ? -5.101 8.582 15.535 1.00 93.81 72 ALA A CA 1
ATOM 535 C C . ALA A 1 72 ? -4.840 9.623 14.437 1.00 93.81 72 ALA A C 1
ATOM 537 O O . ALA A 1 72 ? -3.793 9.585 13.792 1.00 93.81 72 ALA A O 1
ATOM 538 N N . GLY A 1 73 ? -5.767 10.568 14.269 1.00 94.00 73 GLY A N 1
ATOM 539 C CA . GLY A 1 73 ? -5.700 11.576 13.209 1.00 94.00 73 GLY A CA 1
ATOM 540 C C . GLY A 1 73 ? -6.094 11.035 11.833 1.00 94.00 73 GLY A C 1
ATOM 541 O O . GLY A 1 73 ? -6.576 9.908 11.711 1.00 94.00 73 GLY A O 1
ATOM 542 N N . GLN A 1 74 ? -5.898 11.863 10.807 1.00 95.75 74 GLN A N 1
ATOM 543 C CA . GLN A 1 74 ? -6.228 11.507 9.432 1.00 95.75 74 GLN A CA 1
ATOM 544 C C . GLN A 1 74 ? -5.168 10.585 8.823 1.00 95.75 74 GLN A C 1
ATOM 546 O O . GLN A 1 74 ? -3.966 10.840 8.922 1.00 95.75 74 GLN A O 1
ATOM 551 N N . VAL A 1 75 ? -5.615 9.538 8.130 1.00 97.31 75 VAL A N 1
ATOM 552 C CA . VAL A 1 75 ? -4.759 8.682 7.304 1.00 97.31 75 VAL A CA 1
ATOM 553 C C . VAL A 1 75 ? -5.159 8.823 5.845 1.00 97.31 75 VAL A C 1
ATOM 555 O O . VAL A 1 75 ? -6.276 8.499 5.465 1.00 97.31 75 VAL A O 1
ATOM 558 N N . ILE A 1 76 ? -4.221 9.236 5.000 1.00 98.00 76 ILE A N 1
ATOM 559 C CA . ILE A 1 76 ? -4.415 9.242 3.548 1.00 98.00 76 ILE A CA 1
ATOM 560 C C . ILE A 1 76 ? -3.802 7.959 2.982 1.00 98.00 76 ILE A C 1
ATOM 562 O O . ILE A 1 76 ? -2.648 7.642 3.283 1.00 98.00 76 ILE A O 1
ATOM 566 N N . VAL A 1 77 ? -4.548 7.207 2.180 1.00 98.06 77 VAL A N 1
ATOM 567 C CA . VAL A 1 77 ? -4.103 5.977 1.518 1.00 98.06 77 VAL A CA 1
ATOM 568 C C . VAL A 1 77 ? -4.162 6.170 0.009 1.00 98.06 77 VAL A C 1
ATOM 570 O O . VAL A 1 77 ? -5.237 6.362 -0.552 1.00 98.06 77 VAL A O 1
ATOM 573 N N . LEU A 1 78 ? -3.004 6.106 -0.643 1.00 98.00 78 LEU A N 1
ATOM 574 C CA . LEU A 1 78 ? -2.873 6.169 -2.092 1.00 98.00 78 LEU A CA 1
ATOM 575 C C . LEU A 1 78 ? -2.469 4.792 -2.622 1.00 98.00 78 LEU A C 1
ATOM 577 O O . LEU A 1 78 ? -1.456 4.238 -2.186 1.00 98.00 78 LEU A O 1
ATOM 581 N N . THR A 1 79 ? -3.234 4.259 -3.569 1.00 97.88 79 THR A N 1
ATOM 582 C CA . THR A 1 79 ? -2.943 3.010 -4.292 1.00 97.88 79 THR A CA 1
ATOM 583 C C . THR A 1 79 ? -2.932 3.248 -5.798 1.00 97.88 79 THR A C 1
ATOM 585 O O . THR A 1 79 ? -3.353 4.295 -6.286 1.00 97.88 79 THR A O 1
ATOM 588 N N . THR A 1 80 ? -2.436 2.278 -6.559 1.00 97.44 80 THR A N 1
ATOM 589 C CA . THR A 1 80 ? -2.547 2.248 -8.021 1.00 97.44 80 THR A CA 1
ATOM 590 C C . THR A 1 80 ? -3.203 0.942 -8.433 1.00 97.44 80 THR A C 1
ATOM 592 O O . THR A 1 80 ? -2.836 -0.117 -7.925 1.00 97.44 80 THR A O 1
ATOM 595 N N . ALA A 1 81 ? -4.151 0.987 -9.369 1.00 97.06 81 ALA A N 1
ATOM 596 C CA . ALA A 1 81 ? -4.782 -0.215 -9.915 1.00 97.06 81 ALA A CA 1
ATOM 597 C C . ALA A 1 81 ? -3.785 -1.132 -10.658 1.00 97.06 81 ALA A C 1
ATOM 599 O O . ALA A 1 81 ? -4.109 -2.271 -10.992 1.00 97.06 81 ALA A O 1
ATOM 600 N N . LYS A 1 82 ? -2.575 -0.629 -10.934 1.00 95.75 82 LYS A N 1
ATOM 601 C CA . LYS A 1 82 ? -1.464 -1.334 -11.587 1.00 95.75 82 LYS A CA 1
ATOM 602 C C . LYS A 1 82 ? -0.391 -1.810 -10.607 1.00 95.75 82 LYS A C 1
ATOM 604 O O . LYS A 1 82 ? 0.715 -2.130 -11.026 1.00 95.75 82 LYS A O 1
ATOM 609 N N . ASP A 1 83 ? -0.720 -1.871 -9.319 1.00 94.94 83 ASP A N 1
ATOM 610 C CA . ASP A 1 83 ? 0.158 -2.451 -8.311 1.00 94.94 83 ASP A CA 1
ATOM 611 C C . ASP A 1 83 ? 0.231 -3.974 -8.495 1.00 94.94 83 ASP A C 1
ATOM 613 O O . ASP A 1 83 ? -0.755 -4.690 -8.298 1.00 94.94 83 ASP A O 1
ATOM 617 N N . ASP A 1 84 ? 1.397 -4.459 -8.906 1.00 92.56 84 ASP A N 1
ATOM 618 C CA . ASP A 1 84 ? 1.711 -5.8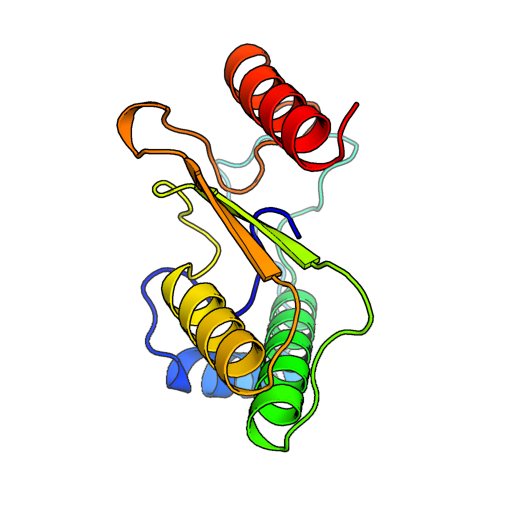70 -9.133 1.00 92.56 84 ASP A CA 1
ATOM 619 C C . ASP A 1 84 ? 2.471 -6.510 -7.960 1.00 92.56 84 ASP A C 1
ATOM 621 O O . ASP A 1 84 ? 2.804 -7.695 -8.00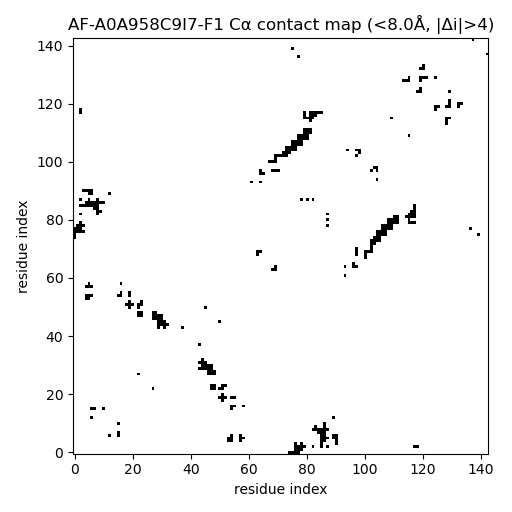6 1.00 92.56 84 ASP A O 1
ATOM 625 N N . THR A 1 85 ? 2.713 -5.743 -6.894 1.00 91.06 85 THR A N 1
ATOM 626 C CA . THR A 1 85 ? 3.531 -6.145 -5.749 1.00 91.06 85 THR A CA 1
ATOM 627 C C . THR A 1 85 ? 2.673 -6.251 -4.489 1.00 91.06 85 THR A C 1
ATOM 629 O O . THR A 1 85 ? 2.604 -7.311 -3.854 1.00 91.06 85 THR A O 1
ATOM 632 N N . ALA A 1 86 ? 1.952 -5.183 -4.143 1.00 94.19 86 ALA A N 1
ATOM 633 C CA . ALA A 1 86 ? 1.040 -5.141 -3.010 1.00 94.19 86 ALA A CA 1
ATOM 634 C C . ALA A 1 86 ? -0.398 -5.518 -3.399 1.00 94.19 86 ALA A C 1
ATOM 636 O O . ALA A 1 86 ? -0.894 -5.281 -4.499 1.00 94.19 86 ALA A O 1
ATOM 637 N N . ASN A 1 87 ? -1.109 -6.122 -2.450 1.00 95.12 87 ASN A N 1
ATOM 638 C CA . ASN A 1 87 ? -2.507 -6.492 -2.610 1.00 95.12 87 ASN A CA 1
ATOM 639 C C . ASN A 1 87 ? -3.440 -5.349 -2.185 1.00 95.12 87 ASN A C 1
ATOM 641 O O . ASN A 1 87 ? -3.745 -5.206 -0.996 1.00 95.12 87 ASN A O 1
ATOM 645 N N . ASN A 1 88 ? -3.954 -4.586 -3.154 1.00 95.88 88 ASN A N 1
ATOM 646 C CA . ASN A 1 88 ? -4.890 -3.489 -2.880 1.00 95.88 88 ASN A CA 1
ATOM 647 C C . ASN A 1 88 ? -6.165 -3.950 -2.158 1.00 95.88 88 ASN A C 1
ATOM 649 O O . ASN A 1 88 ? -6.683 -3.211 -1.325 1.00 95.88 88 ASN A O 1
ATOM 653 N N . ALA A 1 89 ? -6.651 -5.174 -2.395 1.00 94.69 89 ALA A N 1
ATOM 654 C CA . ALA A 1 89 ? -7.841 -5.682 -1.710 1.00 94.69 89 ALA A CA 1
ATOM 655 C C . ALA A 1 89 ? -7.596 -5.902 -0.205 1.00 94.69 89 ALA A C 1
ATOM 657 O O . ALA A 1 89 ? -8.483 -5.642 0.610 1.00 94.69 89 ALA A O 1
ATOM 658 N N . SER A 1 90 ? -6.386 -6.320 0.186 1.00 95.25 90 SER A N 1
ATOM 659 C CA . SER A 1 90 ? -5.995 -6.392 1.603 1.00 95.25 90 SER A CA 1
ATOM 660 C C . SER A 1 90 ? -5.983 -5.008 2.254 1.00 95.25 90 SER A C 1
ATOM 662 O O . SER A 1 90 ? -6.478 -4.850 3.370 1.00 95.25 90 SER A O 1
ATOM 664 N N . THR A 1 91 ? -5.461 -4.000 1.548 1.00 96.69 91 THR A N 1
ATOM 665 C CA . THR A 1 91 ? -5.469 -2.601 1.998 1.00 96.69 91 THR A CA 1
ATOM 666 C C . THR A 1 91 ? -6.894 -2.071 2.142 1.00 96.69 91 THR A C 1
ATOM 668 O O . THR A 1 91 ? -7.234 -1.525 3.190 1.00 96.69 91 THR A O 1
ATOM 671 N N . ALA A 1 92 ? -7.749 -2.289 1.141 1.00 96.69 92 ALA A N 1
ATOM 672 C CA . ALA A 1 92 ? -9.152 -1.887 1.173 1.00 96.69 92 ALA A CA 1
ATOM 673 C C . ALA A 1 92 ? -9.890 -2.519 2.363 1.00 96.69 92 ALA A C 1
ATOM 675 O O . ALA A 1 92 ? -10.551 -1.822 3.125 1.00 96.69 92 ALA A O 1
ATOM 676 N N . GLY A 1 93 ? -9.687 -3.817 2.613 1.00 96.00 93 GLY A N 1
ATOM 677 C CA . GLY A 1 93 ? -10.297 -4.500 3.756 1.00 96.00 93 GLY A CA 1
ATOM 678 C C . GLY A 1 93 ? -9.835 -3.981 5.125 1.00 96.00 93 GLY A C 1
ATOM 679 O O . GLY A 1 93 ? -10.586 -4.079 6.099 1.00 96.00 93 GLY A O 1
ATOM 680 N N . LEU A 1 94 ? -8.617 -3.440 5.232 1.00 97.12 94 LEU A N 1
ATOM 681 C CA . LEU A 1 94 ? -8.146 -2.750 6.437 1.00 97.12 94 LEU A CA 1
ATOM 682 C C . LEU A 1 94 ? -8.795 -1.367 6.575 1.00 97.12 94 LEU A C 1
ATOM 684 O O . LEU A 1 94 ? -9.277 -1.033 7.657 1.00 97.12 94 LEU A O 1
ATOM 688 N N . VAL A 1 95 ? -8.848 -0.595 5.489 1.00 98.12 95 VAL A N 1
ATOM 689 C CA . VAL A 1 95 ? -9.509 0.717 5.465 1.00 98.12 95 VAL A CA 1
ATOM 690 C C . VAL A 1 95 ? -10.981 0.593 5.855 1.00 98.12 95 VAL A C 1
ATOM 692 O O . VAL A 1 95 ? -11.426 1.312 6.745 1.00 98.12 95 VAL A O 1
ATOM 695 N N . ASP A 1 96 ? -11.706 -0.379 5.300 1.00 98.00 96 ASP A N 1
ATOM 696 C CA . ASP A 1 96 ? -13.108 -0.643 5.642 1.00 98.00 96 ASP A CA 1
ATOM 697 C C . ASP A 1 96 ? -13.302 -0.904 7.141 1.00 98.00 96 ASP A C 1
ATOM 699 O O . ASP A 1 96 ? -14.321 -0.535 7.729 1.00 98.00 96 ASP A O 1
ATOM 703 N N . GLN A 1 97 ? -12.344 -1.579 7.784 1.00 97.81 97 GLN A N 1
ATOM 704 C CA . GLN A 1 97 ? -12.384 -1.805 9.229 1.00 97.81 97 GLN A CA 1
ATOM 705 C C . GLN A 1 97 ? -12.140 -0.515 10.004 1.00 97.81 97 GLN A C 1
ATOM 707 O O . GLN A 1 97 ? -12.852 -0.250 10.967 1.00 97.81 97 GLN A O 1
ATOM 712 N N . TRP A 1 98 ? -11.181 0.304 9.581 1.00 98.19 98 TRP A N 1
ATOM 713 C CA . TRP A 1 98 ? -10.936 1.603 10.202 1.00 98.19 98 TRP A CA 1
ATOM 714 C C . TRP A 1 98 ? -12.122 2.558 10.053 1.00 98.19 98 TRP A C 1
ATOM 716 O O . TRP A 1 98 ? -12.513 3.178 11.041 1.00 98.19 98 TRP A O 1
ATOM 726 N N . HIS A 1 99 ? -12.767 2.611 8.886 1.00 97.94 99 HIS A N 1
ATOM 727 C CA . HIS A 1 99 ? -13.999 3.384 8.696 1.00 97.94 99 HIS A CA 1
ATOM 728 C C . HIS A 1 99 ? -15.118 2.920 9.634 1.00 97.94 99 HIS A C 1
ATOM 730 O O . HIS A 1 99 ? -15.776 3.750 10.256 1.00 97.94 99 HIS A O 1
ATOM 736 N N . LYS A 1 100 ? -15.299 1.604 9.821 1.00 97.81 100 LYS A N 1
ATOM 737 C CA . LYS A 1 100 ? -16.279 1.054 10.783 1.00 97.81 100 LYS A CA 1
ATOM 738 C C . LYS A 1 100 ? -15.990 1.441 12.237 1.00 97.81 100 LYS A C 1
ATOM 740 O O . LYS A 1 100 ? -16.914 1.463 13.045 1.00 97.81 100 LYS A O 1
ATOM 745 N N . LEU A 1 101 ? -14.734 1.738 12.567 1.00 97.88 101 LEU A N 1
ATOM 746 C CA . LEU A 1 101 ? -14.309 2.225 13.883 1.00 97.88 101 LEU A CA 1
ATOM 747 C C . LEU A 1 101 ? -14.368 3.757 14.010 1.00 97.88 101 LEU A C 1
ATOM 749 O O . LEU A 1 101 ? -14.010 4.287 15.059 1.00 97.88 101 LEU A O 1
ATOM 753 N N . GLY A 1 102 ? -14.816 4.469 12.971 1.00 97.56 102 GLY A N 1
ATOM 754 C CA . GLY A 1 102 ? -14.916 5.930 12.966 1.00 97.56 102 GLY A CA 1
ATOM 755 C C . GLY A 1 102 ? -13.590 6.654 12.727 1.00 97.56 102 GLY A C 1
ATOM 756 O O . GLY A 1 102 ? -13.475 7.826 13.075 1.00 97.56 102 GLY A O 1
ATOM 757 N N . ALA A 1 103 ? -12.585 5.978 12.165 1.00 98.00 103 ALA A N 1
ATOM 758 C CA . ALA A 1 103 ? -11.324 6.613 11.801 1.00 98.00 103 ALA A CA 1
ATOM 759 C C . ALA A 1 103 ? -11.495 7.576 10.613 1.00 98.00 103 ALA A C 1
ATOM 761 O O . ALA A 1 103 ? -12.220 7.270 9.663 1.00 98.00 103 ALA A O 1
ATOM 762 N N . ASP A 1 104 ? -10.765 8.692 10.635 1.00 97.75 104 ASP A N 1
ATOM 763 C CA . ASP A 1 104 ? -10.656 9.605 9.495 1.00 97.75 104 ASP A CA 1
ATOM 764 C C . ASP A 1 104 ? -9.642 9.043 8.486 1.00 97.75 104 ASP A C 1
ATOM 766 O O . ASP A 1 104 ? -8.427 9.132 8.678 1.00 97.75 104 ASP A O 1
ATOM 770 N N . VAL A 1 105 ? -10.141 8.383 7.438 1.00 98.00 105 VAL A N 1
ATOM 771 C CA . VAL A 1 105 ? -9.304 7.784 6.393 1.00 98.00 105 VAL A CA 1
ATOM 772 C C . VAL A 1 105 ? -9.771 8.251 5.021 1.00 98.00 105 VAL A C 1
ATOM 774 O O . VAL A 1 105 ? -10.906 7.984 4.623 1.00 98.00 105 VAL A O 1
ATOM 777 N N . VAL A 1 106 ? -8.868 8.891 4.283 1.00 97.81 106 VAL A N 1
ATOM 778 C CA . VAL A 1 106 ? -9.061 9.325 2.896 1.00 97.81 106 VAL A CA 1
ATOM 779 C C . VAL A 1 106 ? -8.365 8.331 1.976 1.00 97.81 106 VAL A C 1
ATOM 781 O O . VAL A 1 106 ? -7.209 7.980 2.203 1.00 97.81 106 VAL A O 1
ATOM 784 N N . THR A 1 107 ? -9.041 7.877 0.925 1.00 98.00 107 THR A N 1
ATOM 785 C CA . THR A 1 107 ? -8.470 6.939 -0.050 1.00 98.00 107 THR A CA 1
ATOM 786 C C . THR A 1 107 ? -8.490 7.511 -1.455 1.00 98.00 107 THR A C 1
ATOM 788 O O . THR A 1 107 ? -9.497 8.086 -1.866 1.00 98.00 107 THR A O 1
ATOM 791 N N . TYR A 1 108 ? -7.425 7.279 -2.216 1.00 98.19 108 TYR A N 1
ATOM 792 C CA . TYR A 1 108 ? -7.370 7.564 -3.645 1.00 98.19 108 TYR A CA 1
ATOM 793 C C . TYR A 1 108 ? -6.666 6.420 -4.381 1.00 98.19 108 TYR A C 1
ATOM 795 O O . TYR A 1 108 ? -5.572 6.015 -3.989 1.00 98.19 108 TYR A O 1
ATOM 803 N N . GLU A 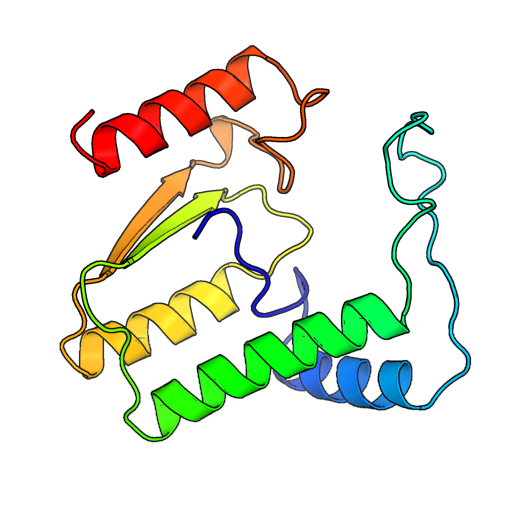1 109 ? -7.268 5.924 -5.460 1.00 98.25 109 GLU A N 1
ATOM 804 C CA . GLU A 1 109 ? -6.649 4.929 -6.337 1.00 98.25 109 GLU A CA 1
ATOM 805 C C . GLU A 1 109 ? -6.416 5.527 -7.725 1.00 98.25 109 GLU A C 1
ATOM 807 O O . GLU A 1 109 ? -7.341 6.041 -8.355 1.00 98.25 109 GLU A O 1
ATOM 812 N N . PHE A 1 110 ? -5.178 5.457 -8.214 1.00 98.31 110 PHE A N 1
ATOM 813 C CA . PHE A 1 110 ? -4.877 5.791 -9.602 1.00 98.31 110 PHE A CA 1
ATOM 814 C C . PHE A 1 110 ? -5.463 4.740 -10.546 1.00 98.31 110 PHE A C 1
ATOM 816 O O . PHE A 1 110 ? -5.252 3.538 -10.355 1.00 98.31 110 PHE A O 1
ATOM 823 N N . GLY A 1 111 ? -6.156 5.206 -11.586 1.00 98.00 111 GLY A N 1
ATOM 824 C CA . GLY A 1 111 ? -6.752 4.344 -12.597 1.00 98.00 111 GLY A CA 1
ATOM 825 C C . GLY A 1 111 ? -5.708 3.574 -13.421 1.00 98.00 111 GLY A C 1
ATOM 826 O O . GLY A 1 111 ? -4.561 4.015 -13.571 1.00 98.00 111 GLY A 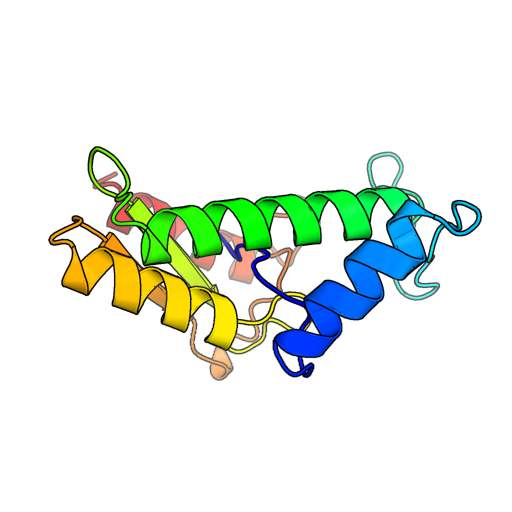O 1
ATOM 827 N N . PRO A 1 112 ? -6.077 2.399 -13.961 1.00 97.12 112 PRO A N 1
ATOM 828 C CA . PRO A 1 112 ? -5.154 1.524 -14.680 1.00 97.12 112 PRO A CA 1
ATOM 829 C C . PRO A 1 112 ? -4.599 2.129 -15.977 1.00 97.12 112 PRO A C 1
ATOM 831 O O . PRO A 1 112 ? -3.564 1.673 -16.459 1.00 97.12 112 PRO A O 1
ATOM 834 N N . GLU A 1 113 ? -5.265 3.135 -16.542 1.00 97.25 113 GLU A N 1
ATOM 835 C CA . GLU A 1 113 ? -4.853 3.883 -17.732 1.00 97.25 113 GLU A CA 1
ATOM 836 C C . GLU A 1 113 ? -3.588 4.722 -17.523 1.00 97.25 113 GLU A C 1
ATOM 838 O O . GLU A 1 113 ? -2.883 5.011 -18.487 1.00 97.25 113 GLU A O 1
ATOM 843 N N . LEU A 1 114 ? -3.284 5.087 -16.274 1.00 96.62 114 LEU A N 1
ATOM 844 C CA . LEU A 1 114 ? -2.090 5.862 -15.931 1.00 96.62 114 LEU A CA 1
ATOM 845 C C . LEU A 1 114 ? -0.837 4.987 -15.816 1.00 96.62 114 LEU A C 1
ATOM 847 O O . LEU A 1 114 ? 0.279 5.507 -15.822 1.00 96.62 114 LEU A O 1
ATOM 851 N N . ASP A 1 115 ? -1.017 3.665 -15.720 1.00 95.75 115 ASP A N 1
ATOM 852 C CA . ASP A 1 115 ? 0.069 2.684 -15.688 1.00 95.75 115 ASP A CA 1
ATOM 853 C C . ASP A 1 115 ? 1.130 2.988 -14.608 1.00 95.75 115 ASP A C 1
ATOM 855 O O . ASP A 1 115 ? 2.335 2.848 -14.815 1.00 95.75 115 ASP A O 1
ATOM 859 N N . ILE A 1 116 ? 0.684 3.481 -13.449 1.00 96.06 116 ILE A N 1
ATOM 860 C CA . ILE A 1 116 ? 1.563 3.855 -12.335 1.00 96.06 116 ILE A CA 1
ATOM 861 C C . ILE A 1 116 ? 2.024 2.574 -11.615 1.00 96.06 116 ILE A C 1
ATOM 863 O O . ILE A 1 116 ? 1.160 1.838 -11.133 1.00 96.06 116 ILE A O 1
ATOM 867 N N . PRO A 1 117 ? 3.340 2.294 -11.520 1.00 92.81 117 PRO A N 1
ATOM 868 C CA . PRO A 1 117 ? 3.852 1.078 -10.882 1.00 92.81 117 PRO A CA 1
ATOM 869 C C . PRO A 1 117 ? 3.823 1.172 -9.348 1.00 92.81 117 PRO A C 1
ATOM 871 O O . PRO A 1 117 ? 3.671 2.260 -8.792 1.00 92.81 117 PRO A O 1
ATOM 874 N N . HIS A 1 118 ? 4.033 0.047 -8.656 1.00 92.75 118 HIS A N 1
ATOM 875 C CA . HIS A 1 118 ? 4.115 -0.011 -7.188 1.00 92.75 118 HIS A CA 1
ATOM 876 C C . HIS A 1 118 ? 5.149 0.973 -6.605 1.00 92.75 118 HIS A C 1
ATOM 878 O O . HIS A 1 118 ? 4.863 1.744 -5.690 1.00 92.75 118 HIS A O 1
ATOM 884 N N . ASN A 1 119 ? 6.353 1.007 -7.181 1.00 89.12 119 ASN A N 1
ATOM 885 C CA . ASN A 1 119 ? 7.475 1.848 -6.756 1.00 89.12 119 ASN A CA 1
ATOM 886 C C . ASN A 1 119 ? 7.429 3.269 -7.354 1.00 89.12 119 ASN A C 1
ATOM 888 O O . ASN A 1 119 ? 8.456 3.836 -7.723 1.00 89.12 119 ASN A O 1
ATOM 892 N N . SER A 1 120 ? 6.240 3.863 -7.456 1.00 91.50 120 SER A N 1
ATOM 893 C CA . SER A 1 120 ? 5.997 5.106 -8.204 1.00 91.50 120 SER A CA 1
ATOM 894 C C . SER A 1 120 ? 6.795 6.335 -7.745 1.00 91.50 120 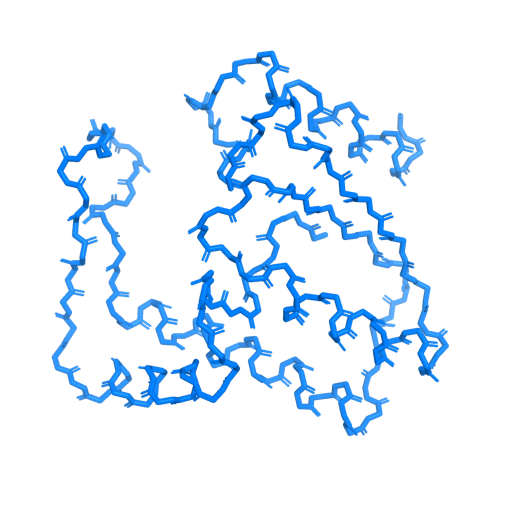SER A C 1
ATOM 896 O O . SER A 1 120 ? 6.987 7.263 -8.530 1.00 91.50 120 SER A O 1
ATOM 898 N N . VAL A 1 121 ? 7.292 6.343 -6.505 1.00 91.56 121 VAL A N 1
ATOM 899 C CA . VAL A 1 121 ? 8.136 7.416 -5.939 1.00 91.56 121 VAL A CA 1
ATOM 900 C C . VAL A 1 121 ? 9.632 7.106 -5.966 1.00 91.56 121 VAL A C 1
ATOM 902 O O . VAL A 1 121 ? 10.433 7.900 -5.472 1.00 91.56 121 VAL A O 1
ATOM 905 N N . ASP A 1 122 ? 10.040 5.976 -6.549 1.00 87.94 122 ASP A N 1
ATOM 906 C CA . ASP A 1 122 ? 11.455 5.669 -6.739 1.00 87.94 122 ASP A CA 1
ATOM 907 C C . ASP A 1 122 ? 12.131 6.785 -7.570 1.00 87.94 122 ASP A C 1
ATOM 909 O O . ASP A 1 122 ? 11.570 7.258 -8.568 1.00 87.94 122 ASP A O 1
ATOM 913 N N . PRO A 1 123 ? 13.347 7.238 -7.203 1.00 87.19 123 PRO A N 1
ATOM 914 C CA . PRO A 1 123 ? 14.058 8.273 -7.952 1.00 87.19 123 PRO A CA 1
ATOM 915 C C . PRO A 1 123 ? 14.201 7.985 -9.452 1.00 87.19 123 PRO A C 1
ATOM 917 O O . PRO A 1 123 ? 14.194 8.924 -10.247 1.00 87.19 123 PRO A O 1
ATOM 920 N N . ALA A 1 124 ? 14.283 6.715 -9.836 1.00 83.94 124 ALA A N 1
ATOM 921 C CA . ALA A 1 124 ? 14.407 6.247 -11.209 1.00 83.94 124 ALA A CA 1
ATOM 922 C C . ALA A 1 124 ? 13.091 5.712 -11.808 1.00 83.94 124 ALA A C 1
ATOM 924 O O . ALA A 1 124 ? 13.116 5.166 -12.912 1.00 83.94 124 ALA A O 1
ATOM 925 N N . ALA A 1 125 ? 11.951 5.886 -11.130 1.00 86.25 125 ALA A N 1
ATOM 926 C CA . ALA A 1 125 ? 10.641 5.745 -11.759 1.00 86.25 125 ALA A CA 1
ATOM 927 C C . ALA A 1 125 ? 10.443 6.803 -12.859 1.00 86.25 125 ALA A C 1
ATOM 929 O O . ALA A 1 125 ? 11.095 7.855 -12.859 1.00 86.25 125 ALA A O 1
ATOM 930 N N . ASP A 1 126 ? 9.516 6.524 -13.778 1.00 92.56 126 ASP A N 1
ATOM 931 C CA . ASP A 1 126 ? 9.116 7.445 -14.845 1.00 92.56 126 ASP A CA 1
ATOM 932 C C . ASP A 1 126 ? 8.806 8.845 -14.265 1.00 92.56 126 ASP A C 1
ATOM 934 O O . ASP A 1 126 ? 7.925 8.963 -13.404 1.00 92.56 126 ASP A O 1
ATOM 938 N N . PRO A 1 127 ? 9.512 9.910 -14.700 1.00 95.06 127 PRO A N 1
ATOM 939 C CA . PRO A 1 127 ? 9.350 11.242 -14.126 1.00 95.06 127 PRO A CA 1
ATOM 940 C C . PRO A 1 127 ? 7.928 11.800 -14.225 1.00 95.06 127 PRO A C 1
ATOM 942 O O . PRO A 1 127 ? 7.488 12.469 -13.294 1.00 95.06 127 PRO A O 1
ATOM 945 N N . ALA A 1 128 ? 7.205 11.520 -15.313 1.00 95.56 128 ALA A N 1
ATOM 946 C CA . ALA A 1 128 ? 5.850 12.023 -15.509 1.00 95.56 128 ALA A CA 1
ATOM 947 C C . ALA A 1 128 ? 4.864 11.310 -14.578 1.00 95.56 128 ALA A C 1
ATOM 949 O O . ALA A 1 128 ? 4.076 11.962 -13.895 1.00 95.56 128 ALA A O 1
ATOM 950 N N . LYS A 1 129 ? 4.951 9.979 -14.479 1.00 95.88 129 LYS A N 1
ATOM 951 C CA . LYS A 1 129 ? 4.111 9.195 -13.556 1.00 95.88 129 LYS A CA 1
ATOM 952 C C . LYS A 1 129 ? 4.399 9.545 -12.098 1.00 95.88 129 LYS A C 1
ATOM 954 O O . LYS A 1 129 ? 3.477 9.712 -11.306 1.00 95.88 129 LYS A O 1
ATOM 959 N N . LYS A 1 130 ? 5.675 9.711 -11.751 1.00 95.62 130 LYS A N 1
ATOM 960 C CA . LYS A 1 130 ? 6.103 10.144 -10.420 1.00 95.62 130 LYS A CA 1
ATOM 961 C C . LYS A 1 130 ? 5.551 11.526 -10.070 1.00 95.62 130 LYS A C 1
ATOM 963 O O . LYS A 1 130 ? 5.052 11.703 -8.963 1.00 95.62 130 LYS A O 1
ATOM 968 N N . GLN A 1 131 ? 5.585 12.478 -11.008 1.00 97.06 131 GLN A N 1
ATOM 969 C CA . GLN A 1 131 ? 5.000 13.805 -10.805 1.00 97.06 131 GLN A CA 1
ATOM 970 C C . GLN A 1 131 ? 3.500 13.718 -10.497 1.00 97.06 131 GLN A C 1
ATOM 972 O O . GLN A 1 131 ? 3.066 14.309 -9.517 1.00 97.06 131 GLN A O 1
ATOM 977 N N . LEU A 1 132 ? 2.734 12.903 -11.236 1.00 97.31 132 LEU A N 1
ATOM 978 C CA . LEU A 1 132 ? 1.304 12.691 -10.959 1.00 97.31 132 LEU A CA 1
ATOM 979 C C . LEU A 1 132 ? 1.046 12.186 -9.531 1.00 97.31 132 LEU A C 1
ATOM 981 O O . LEU A 1 132 ? 0.066 12.582 -8.897 1.00 97.31 132 LEU A O 1
ATOM 985 N N . VAL A 1 133 ? 1.918 11.311 -9.020 1.00 97.31 133 VAL A N 1
ATOM 986 C CA . VAL A 1 133 ? 1.817 10.806 -7.645 1.00 97.31 133 VAL A CA 1
ATOM 987 C C . VAL A 1 133 ? 2.117 11.898 -6.625 1.00 97.31 133 VAL A C 1
ATOM 989 O O . VAL A 1 133 ? 1.365 12.035 -5.661 1.00 97.31 133 VAL A O 1
ATOM 992 N N . TYR A 1 134 ? 3.171 12.690 -6.840 1.00 97.06 134 TYR A N 1
ATOM 993 C CA . TYR A 1 134 ? 3.493 13.817 -5.964 1.00 97.06 134 TYR A CA 1
ATOM 994 C C . TYR A 1 134 ? 2.394 14.878 -5.960 1.00 97.06 134 TYR A C 1
ATOM 996 O O . TYR A 1 134 ? 1.975 15.278 -4.878 1.00 97.06 134 TYR A O 1
ATOM 1004 N N . ASP A 1 135 ? 1.885 15.272 -7.127 1.00 97.50 135 ASP A N 1
ATOM 1005 C CA . ASP A 1 135 ? 0.823 16.274 -7.252 1.00 97.50 135 ASP A CA 1
ATOM 1006 C C . ASP A 1 135 ? -0.420 15.849 -6.467 1.00 97.50 135 ASP A C 1
ATOM 1008 O O . ASP A 1 135 ? -0.923 16.597 -5.633 1.00 97.50 135 ASP A O 1
ATOM 1012 N N . ARG A 1 136 ? -0.871 14.600 -6.653 1.00 97.75 136 ARG A N 1
ATOM 1013 C CA . ARG A 1 136 ? -2.024 14.061 -5.920 1.00 97.75 136 ARG A CA 1
ATOM 1014 C C . ARG A 1 136 ? -1.765 13.966 -4.417 1.00 97.75 136 ARG A C 1
ATOM 1016 O O . ARG A 1 136 ? -2.681 14.171 -3.627 1.00 97.75 136 ARG A O 1
ATOM 1023 N N . MET A 1 137 ? -0.549 13.605 -4.008 1.00 96.12 137 MET A N 1
ATOM 1024 C CA . MET A 1 137 ? -0.194 13.509 -2.593 1.00 96.12 137 MET A CA 1
ATOM 1025 C C . MET A 1 137 ? -0.209 14.884 -1.918 1.00 96.12 137 MET A C 1
ATOM 1027 O O . MET A 1 137 ? -0.750 14.995 -0.823 1.00 96.12 137 MET A O 1
ATOM 1031 N N . LEU A 1 138 ? 0.355 15.908 -2.564 1.00 96.69 138 LEU A N 1
ATOM 1032 C CA . LEU A 1 138 ? 0.360 17.286 -2.064 1.00 96.69 138 LEU A CA 1
ATOM 1033 C C . LEU A 1 138 ? -1.059 17.865 -2.018 1.00 96.69 138 LEU A C 1
ATOM 1035 O O . LEU A 1 138 ? -1.469 18.361 -0.973 1.00 96.69 138 LEU A O 1
ATOM 1039 N N . GLU A 1 139 ? -1.856 17.651 -3.070 1.00 97.44 139 GLU A N 1
ATOM 1040 C CA . GLU A 1 139 ? -3.272 18.044 -3.107 1.00 97.44 139 GLU A CA 1
ATOM 1041 C C . GLU A 1 139 ? -4.052 17.475 -1.908 1.00 97.44 139 GLU A C 1
ATOM 1043 O O . GLU A 1 139 ? -4.793 18.196 -1.243 1.00 97.44 139 GLU A O 1
ATOM 1048 N N . LEU A 1 140 ? -3.868 16.186 -1.594 1.00 95.88 140 LEU A N 1
ATOM 1049 C CA . LEU A 1 140 ? -4.543 15.533 -0.464 1.00 95.88 140 LEU A CA 1
ATOM 1050 C C . LEU A 1 140 ? -4.014 15.990 0.905 1.00 95.88 140 LEU A C 1
ATOM 1052 O O . LEU A 1 140 ? -4.732 15.869 1.895 1.00 95.88 140 LEU A O 1
ATOM 1056 N N . LEU A 1 141 ? -2.782 16.502 0.971 1.00 95.00 141 LEU A N 1
ATOM 1057 C CA . LEU A 1 141 ? -2.211 17.119 2.173 1.00 95.00 141 LEU A CA 1
ATOM 1058 C C . LEU A 1 141 ? -2.641 18.584 2.350 1.00 95.00 141 LEU A C 1
ATOM 1060 O O . LEU A 1 141 ? -2.474 19.126 3.441 1.00 95.00 141 LEU A O 1
ATOM 1064 N N . GLY A 1 142 ? -3.227 19.201 1.319 1.00 94.44 142 GLY A N 1
ATOM 1065 C CA . GLY A 1 142 ? -3.596 20.616 1.315 1.00 94.44 142 GLY A CA 1
ATOM 1066 C C . GLY A 1 142 ? -2.434 21.563 1.000 1.00 94.44 142 GLY A C 1
ATOM 1067 O O . GLY A 1 142 ? -2.485 22.718 1.422 1.00 94.44 142 GLY A O 1
ATOM 1068 N N . GLU A 1 143 ? -1.413 21.072 0.292 1.00 88.56 143 GLU A N 1
ATOM 1069 C CA . GLU A 1 143 ? -0.230 21.822 -0.167 1.00 88.56 143 GLU A CA 1
ATOM 1070 C C . GLU A 1 143 ? -0.330 22.221 -1.648 1.00 88.56 143 GLU A C 1
ATOM 1072 O O . GLU A 1 143 ? -0.910 21.443 -2.444 1.00 88.56 143 GLU A O 1
#

Secondary structure (DSSP, 8-state):
-BS--SSBTTS-HHHHHHHHHHHTTSPP-EE--TTS---TTS-SSEEHHHHHHHHHHHHHHHHHHHTT---SS-EEEEEETT-SSB-HHHHHHHHHHHHHTT--EEEEEE-GGG---TTTTSTTS-HHHHHHHHHHHHHHHT-

Mean predicted aligned error: 4.2 Å

Sequence (143 aa):
LLAPFFGIHGGPGFANTLLANAFSRLPNIVLDNPLEPQRGWVYRGESTRGVAAFLELGHSVSRGARNGAAPAGQVIVLTTAKDDTANNASTAGLVDQWHKLGADVVTYEFGPELDIPHNSVDPAADPAKKQLVYDRMLELLGE

pLDDT: mean 92.04, std 8.21, range [64.56, 98.31]

Solvent-accessible surface area (backbone atoms only — not comparable to full-atom values): 8065 Å² total; per-residue (Å²): 83,70,55,56,60,46,34,49,36,99,56,60,77,67,52,42,57,52,49,22,58,46,28,66,66,48,83,77,45,64,52,60,55,92,84,57,79,93,47,103,86,56,73,84,42,51,38,35,44,56,54,13,52,44,39,49,50,29,48,49,54,48,50,37,32,77,72,72,48,56,70,84,62,78,44,52,39,39,43,41,69,44,35,78,55,32,16,64,68,49,41,50,59,43,49,56,44,26,49,75,70,70,33,53,67,49,76,49,70,45,59,60,88,69,64,40,51,60,62,36,79,43,92,87,35,59,67,68,55,26,46,56,51,50,53,53,51,33,54,75,72,75,97

Foldseek 3Di:
DELQALDFPPDDLVVLVVLLVCLCPDDWDFDADPPPDDDPPDDNHDISNNSSVSSVVSVVLQVCLVVLDADDDEAEYEEEPLENTHYVVSVVVSVVSNVVSVHHYHYDYHYVVLVQYSPLCPPPHDPVSVVVVVVVVCVVVVD

Radius of gyration: 16.16 Å; Cα contacts (8 Å, |Δi|>4): 194; chains: 1; bounding box: 41×43×36 Å